Protein AF-A0A920ASR1-F1 (afdb_monomer)

Secondary structure (DSSP, 8-state):
-EEEEEEEEEE-SSTTPEEEEEEEEEETTEEEEEEEEESSHHHHHHHHHHHHHHHHHHHHHHHHHHHHHHHHHTTS--

Mean predicted aligned error: 7.95 Å

Sequence (78 aa):
MKLSLYQVHAVTEGTDAQATVSVKIEENDRTTVGQSADTDTLVASANAYLNALNKMLIKREKKSLYKNIEHQKIKGGV

Solvent-accessible surface area (backbone atoms only — not comparable to full-atom values): 4212 Å² total; per-residue (Å²): 119,44,84,75,44,80,47,78,43,76,53,68,87,63,99,79,27,32,23,36,20,40,23,30,38,36,43,96,99,37,76,28,72,8,60,28,70,25,67,49,55,66,61,8,42,53,47,3,46,51,44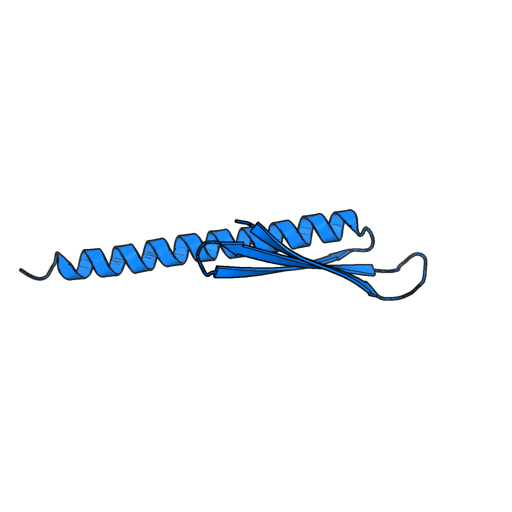,14,48,54,54,43,52,54,55,50,51,54,50,52,52,55,54,51,52,56,62,49,61,73,69,70,75,126

Structure (mmCIF, N/CA/C/O backbone):
data_AF-A0A920ASR1-F1
#
_entry.id   AF-A0A920ASR1-F1
#
loop_
_atom_site.group_PDB
_atom_site.id
_atom_site.type_symbol
_atom_site.label_atom_id
_atom_site.label_alt_id
_atom_site.label_comp_id
_atom_site.label_asym_id
_atom_site.label_entity_id
_atom_site.label_seq_id
_atom_site.pdbx_PDB_ins_code
_atom_site.Cartn_x
_atom_site.Cartn_y
_atom_site.Cartn_z
_atom_site.occupancy
_atom_site.B_iso_or_equiv
_atom_site.auth_seq_id
_atom_site.auth_comp_id
_atom_site.auth_asym_id
_atom_site.auth_atom_id
_atom_site.pdbx_PDB_model_num
ATOM 1 N N . MET A 1 1 ? 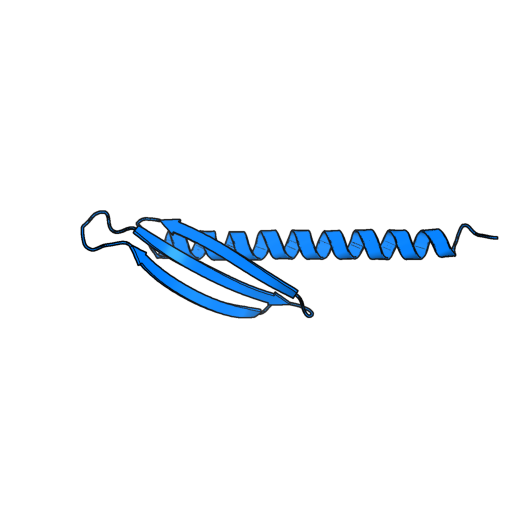-9.385 -7.402 11.275 1.00 85.19 1 MET A N 1
ATOM 2 C CA . MET A 1 1 ? -8.672 -6.775 10.139 1.00 85.19 1 MET A CA 1
ATOM 3 C C . MET A 1 1 ? -8.810 -7.625 8.886 1.00 85.19 1 MET A C 1
ATOM 5 O O . MET A 1 1 ? -8.616 -8.830 8.967 1.00 85.19 1 MET A O 1
ATOM 9 N N . LYS A 1 2 ? -9.138 -7.004 7.749 1.00 93.31 2 LYS A N 1
ATOM 10 C CA . LYS A 1 2 ? -9.232 -7.623 6.419 1.00 93.31 2 LYS A CA 1
ATOM 11 C C . LYS A 1 2 ? -8.527 -6.734 5.390 1.00 93.31 2 LYS A C 1
ATOM 13 O O . LYS A 1 2 ? -8.688 -5.518 5.433 1.00 93.31 2 LYS A O 1
ATOM 18 N N . LEU A 1 3 ? -7.778 -7.329 4.464 1.00 94.00 3 LEU A N 1
ATOM 19 C CA . LEU A 1 3 ? -7.260 -6.635 3.281 1.00 94.00 3 LEU A CA 1
ATOM 20 C C . LEU A 1 3 ? -8.422 -6.347 2.319 1.00 94.00 3 LEU A C 1
ATOM 22 O O . LEU A 1 3 ? -9.094 -7.282 1.882 1.00 94.00 3 LEU A O 1
ATOM 26 N N . SER A 1 4 ? -8.670 -5.076 2.004 1.00 93.19 4 SER A N 1
ATOM 27 C CA . SER A 1 4 ? -9.756 -4.674 1.100 1.00 93.19 4 SER A CA 1
ATOM 28 C C . SER A 1 4 ? -9.277 -4.141 -0.246 1.00 93.19 4 SER A C 1
ATOM 30 O O . SER A 1 4 ? -10.020 -4.208 -1.221 1.00 93.19 4 SER A O 1
ATOM 32 N N . LEU A 1 5 ? -8.035 -3.658 -0.331 1.00 95.12 5 LEU A N 1
ATOM 33 C CA . LEU A 1 5 ? -7.399 -3.296 -1.596 1.00 95.12 5 LEU A CA 1
ATOM 34 C C . LEU A 1 5 ? -5.903 -3.581 -1.531 1.00 95.12 5 LEU A C 1
ATOM 36 O O . LEU A 1 5 ? -5.238 -3.223 -0.558 1.00 95.12 5 LEU A O 1
ATOM 40 N N . TYR A 1 6 ? -5.388 -4.147 -2.611 1.00 95.81 6 TYR A N 1
ATOM 41 C CA . TYR A 1 6 ? -3.970 -4.209 -2.914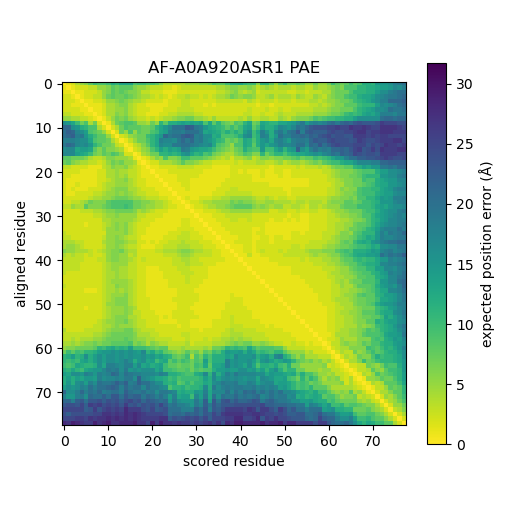 1.00 95.81 6 TYR A CA 1
ATOM 42 C C . TYR A 1 6 ? -3.787 -3.701 -4.339 1.00 95.81 6 TYR A C 1
ATOM 44 O O . TYR A 1 6 ? -4.436 -4.201 -5.257 1.00 95.81 6 TYR A O 1
ATOM 52 N N . GLN A 1 7 ? -2.959 -2.677 -4.513 1.00 95.44 7 GLN A N 1
ATOM 53 C CA . GLN A 1 7 ? -2.710 -2.078 -5.815 1.00 95.44 7 GLN A CA 1
ATOM 54 C C . GLN A 1 7 ? -1.221 -1.811 -5.985 1.00 95.44 7 GLN A C 1
ATOM 56 O O . GLN A 1 7 ? -0.608 -1.164 -5.137 1.00 95.44 7 GLN A O 1
ATOM 61 N N . VAL A 1 8 ? -0.670 -2.287 -7.097 1.00 92.19 8 VAL A N 1
ATOM 62 C CA . VAL A 1 8 ? 0.705 -2.014 -7.517 1.00 92.19 8 VAL A CA 1
ATOM 63 C C . VAL A 1 8 ? 0.653 -1.089 -8.721 1.00 92.19 8 VAL A C 1
ATOM 65 O O . VAL A 1 8 ? -0.065 -1.360 -9.681 1.00 92.19 8 VAL A O 1
ATOM 68 N N . HIS A 1 9 ? 1.409 -0.002 -8.654 1.00 88.94 9 HIS A N 1
ATOM 69 C CA . HIS A 1 9 ? 1.664 0.906 -9.764 1.00 88.94 9 HIS A CA 1
ATOM 70 C C . HIS A 1 9 ? 3.154 0.865 -10.079 1.00 88.94 9 HIS A C 1
ATOM 72 O O . HIS A 1 9 ? 3.970 1.203 -9.224 1.00 88.94 9 HIS A O 1
ATOM 78 N N . ALA A 1 10 ? 3.508 0.447 -11.292 1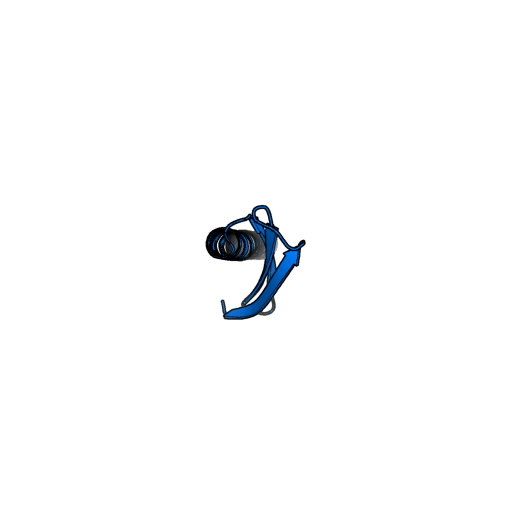.00 75.88 10 ALA A N 1
ATOM 79 C CA . ALA A 1 10 ? 4.876 0.552 -11.781 1.00 75.88 10 ALA A CA 1
ATOM 80 C C . ALA A 1 10 ? 5.114 1.985 -12.269 1.00 75.88 10 ALA A C 1
ATOM 82 O O . ALA A 1 10 ? 4.387 2.486 -13.128 1.00 75.88 10 ALA A O 1
ATOM 83 N N . VAL A 1 11 ? 6.111 2.652 -11.697 1.00 65.62 11 VAL A N 1
ATOM 84 C CA . VAL A 1 11 ? 6.543 3.978 -12.122 1.00 65.62 11 VAL A CA 1
ATOM 85 C C . VAL A 1 11 ? 7.757 3.755 -13.023 1.00 65.62 11 VAL A C 1
ATOM 87 O O . VAL A 1 11 ? 8.874 3.593 -12.542 1.00 65.62 11 VAL A O 1
ATOM 90 N N . THR A 1 12 ? 7.507 3.734 -14.336 1.00 67.94 12 THR A N 1
ATOM 91 C CA . THR A 1 12 ? 8.475 3.640 -15.454 1.00 67.94 12 THR A CA 1
ATOM 92 C C . THR A 1 12 ? 9.083 2.267 -15.772 1.00 67.94 12 THR A C 1
ATOM 94 O O . THR A 1 12 ? 8.983 1.313 -15.006 1.00 67.94 12 THR A O 1
ATOM 97 N N . GLU A 1 13 ? 9.650 2.178 -16.977 1.00 65.12 13 GLU A N 1
ATOM 98 C CA . GLU A 1 13 ? 10.285 1.008 -17.584 1.00 65.12 13 GLU A CA 1
ATOM 99 C C . GLU A 1 13 ? 11.812 1.139 -17.444 1.00 65.12 13 GLU A C 1
ATOM 101 O O . GLU A 1 13 ? 12.358 2.206 -17.722 1.00 65.12 13 GLU A O 1
ATOM 106 N N . GLY A 1 14 ? 12.513 0.075 -17.041 1.00 67.12 14 GLY A N 1
ATOM 107 C CA . GLY A 1 14 ? 13.978 0.063 -16.926 1.00 67.12 14 GLY A CA 1
ATOM 108 C C . GLY A 1 14 ? 14.483 -0.653 -15.673 1.00 67.12 14 GLY A C 1
ATOM 109 O O . GLY A 1 14 ? 13.701 -1.060 -14.818 1.00 67.12 14 GLY A O 1
ATOM 110 N N . THR A 1 15 ? 15.803 -0.811 -15.557 1.00 65.00 15 THR A N 1
ATOM 111 C CA . THR A 1 15 ? 16.461 -1.488 -14.420 1.00 65.00 15 THR A CA 1
ATOM 112 C C . THR A 1 15 ? 16.245 -0.762 -13.081 1.00 65.00 15 THR A C 1
ATOM 114 O O . THR A 1 15 ? 16.339 -1.390 -12.032 1.00 65.00 15 THR A O 1
ATOM 117 N N . ASP A 1 16 ? 15.885 0.526 -13.127 1.00 67.25 16 ASP A N 1
ATOM 118 C CA . ASP A 1 16 ? 15.599 1.385 -11.967 1.00 67.25 16 ASP A CA 1
ATOM 119 C C . ASP A 1 16 ? 14.090 1.633 -11.761 1.00 67.25 16 ASP A C 1
ATOM 121 O O . ASP A 1 16 ? 13.695 2.576 -11.071 1.00 67.25 16 ASP A O 1
ATOM 125 N N . ALA A 1 17 ? 13.227 0.824 -12.386 1.00 73.81 17 ALA A N 1
ATOM 126 C CA . ALA A 1 17 ? 11.781 0.958 -12.245 1.00 73.81 17 ALA A CA 1
ATOM 127 C C . ALA A 1 17 ? 11.369 0.849 -10.768 1.00 73.81 17 ALA A C 1
ATOM 129 O O . ALA A 1 17 ? 11.686 -0.125 -10.083 1.00 73.81 17 ALA A O 1
ATOM 130 N N . GLN A 1 18 ? 10.634 1.847 -10.275 1.00 83.19 18 GLN A N 1
ATOM 131 C CA . GLN A 1 18 ? 10.146 1.866 -8.900 1.00 83.19 18 GLN A CA 1
ATOM 132 C C . GLN A 1 18 ? 8.702 1.363 -8.856 1.00 83.19 18 GLN A C 1
ATOM 134 O O . GLN A 1 18 ? 7.821 1.870 -9.553 1.00 83.19 18 GLN A O 1
ATOM 139 N N . ALA A 1 19 ? 8.425 0.391 -7.995 1.00 86.38 19 ALA A N 1
ATOM 140 C CA . ALA A 1 19 ? 7.078 -0.074 -7.720 1.00 86.38 19 ALA A CA 1
ATOM 141 C C . ALA A 1 19 ? 6.484 0.722 -6.559 1.00 86.38 19 ALA A C 1
ATOM 143 O O . ALA A 1 19 ? 7.001 0.702 -5.446 1.00 86.38 19 ALA A O 1
ATOM 144 N N . THR A 1 20 ? 5.361 1.392 -6.797 1.00 93.50 20 THR A N 1
ATOM 145 C CA . THR A 1 20 ? 4.545 1.997 -5.742 1.00 93.50 20 THR A CA 1
ATOM 146 C C . THR A 1 20 ? 3.405 1.058 -5.382 1.00 93.50 20 THR A C 1
ATOM 148 O O . THR A 1 20 ? 2.533 0.775 -6.202 1.00 93.50 20 THR A O 1
ATOM 151 N N . VAL A 1 21 ? 3.371 0.596 -4.137 1.00 95.56 21 VAL A N 1
ATOM 152 C CA . VAL A 1 21 ? 2.325 -0.290 -3.623 1.00 95.56 21 VAL A CA 1
ATOM 153 C C . VAL A 1 21 ? 1.418 0.467 -2.664 1.00 95.56 21 VAL A C 1
ATOM 155 O O . VAL A 1 21 ? 1.877 1.173 -1.768 1.00 95.56 21 VAL A O 1
ATOM 158 N N . SER A 1 22 ? 0.108 0.296 -2.839 1.00 97.25 22 SER A N 1
ATOM 159 C CA . SER A 1 22 ? -0.941 0.794 -1.950 1.00 97.25 22 SER A CA 1
ATOM 160 C C . SER A 1 22 ? -1.738 -0.367 -1.361 1.00 97.25 22 SER A C 1
ATOM 162 O O . SER A 1 22 ? -2.286 -1.196 -2.086 1.00 97.25 22 SER A O 1
ATOM 164 N N . VAL A 1 23 ? -1.847 -0.395 -0.036 1.00 97.50 23 VAL A N 1
ATOM 165 C CA . VAL A 1 23 ? -2.590 -1.397 0.733 1.00 97.50 23 VAL A CA 1
ATOM 166 C C . VAL A 1 23 ? -3.695 -0.711 1.520 1.00 97.50 23 VAL A C 1
ATOM 168 O O . VAL A 1 23 ? -3.433 0.229 2.270 1.00 97.50 23 VAL A O 1
ATOM 171 N N . LYS A 1 24 ? -4.924 -1.216 1.415 1.00 97.81 24 LYS A N 1
ATOM 172 C CA . LYS A 1 24 ? -6.065 -0.793 2.233 1.00 97.81 24 LYS A CA 1
ATOM 173 C C . LYS A 1 24 ? -6.493 -1.923 3.160 1.00 97.81 24 LYS A C 1
ATOM 175 O O . LYS A 1 24 ? -6.747 -3.038 2.706 1.00 97.81 24 LYS A O 1
ATOM 180 N N . ILE A 1 25 ? -6.594 -1.620 4.450 1.00 97.25 25 ILE A N 1
ATOM 181 C CA . ILE A 1 25 ? -7.053 -2.553 5.482 1.00 97.25 25 ILE A CA 1
ATOM 182 C C . ILE A 1 25 ? -8.323 -2.005 6.120 1.00 97.25 25 ILE A C 1
ATOM 184 O O . ILE A 1 25 ? -8.420 -0.814 6.427 1.00 97.25 25 ILE A O 1
ATOM 188 N N . GLU A 1 26 ? -9.276 -2.900 6.350 1.00 96.19 26 GLU A N 1
ATOM 189 C CA . GLU A 1 26 ? -10.557 -2.622 6.985 1.00 96.19 26 GLU A CA 1
ATOM 190 C C . GLU A 1 26 ? -10.729 -3.408 8.290 1.00 96.19 26 GLU A C 1
ATOM 192 O O . GLU A 1 26 ? -10.395 -4.592 8.393 1.00 96.19 26 GLU A O 1
ATOM 197 N N . GLU A 1 27 ? -11.235 -2.743 9.325 1.00 93.44 27 GLU A N 1
ATOM 198 C CA . GLU A 1 27 ? -11.576 -3.348 10.613 1.00 93.44 27 GLU A CA 1
ATOM 199 C C . GLU A 1 27 ? -12.598 -2.496 11.369 1.00 93.44 27 GLU A C 1
ATOM 201 O O . GLU A 1 27 ? -12.328 -1.329 11.630 1.00 93.44 27 GLU A O 1
ATOM 206 N N . ASN A 1 28 ? -13.714 -3.088 11.812 1.00 88.44 28 ASN A N 1
ATOM 207 C CA . ASN A 1 28 ? -14.689 -2.444 12.708 1.00 88.44 28 ASN A CA 1
ATOM 208 C C . ASN A 1 28 ? -15.066 -1.017 12.251 1.00 88.44 28 ASN A C 1
ATOM 210 O O . ASN A 1 28 ? -14.793 -0.040 12.960 1.00 88.44 28 ASN A O 1
ATOM 214 N N . ASP A 1 29 ? -15.598 -0.924 11.026 1.00 88.50 29 ASP A N 1
ATOM 215 C CA . ASP A 1 29 ? -15.987 0.310 10.318 1.00 88.50 29 ASP A CA 1
ATOM 216 C C . ASP A 1 29 ? -14.850 1.314 10.086 1.00 88.50 29 ASP A C 1
ATOM 218 O O . ASP A 1 29 ? -15.069 2.493 9.806 1.00 88.50 29 ASP A O 1
ATOM 222 N N . ARG A 1 30 ? -13.598 0.869 10.217 1.00 90.38 30 ARG A N 1
ATOM 223 C CA . ARG A 1 30 ? -12.419 1.701 9.978 1.00 90.38 30 ARG A CA 1
ATOM 224 C C . ARG A 1 30 ? -11.683 1.212 8.768 1.00 90.38 30 ARG A C 1
ATOM 226 O O . ARG A 1 30 ? -11.451 0.021 8.609 1.00 90.38 30 ARG A O 1
ATOM 233 N N . THR A 1 31 ? -11.180 2.180 8.025 1.00 95.38 31 THR A N 1
ATOM 234 C CA . THR A 1 31 ? -10.282 1.948 6.908 1.00 95.38 31 THR A CA 1
ATOM 235 C C . THR A 1 31 ? -8.965 2.673 7.160 1.00 95.38 31 THR A C 1
ATOM 237 O O . THR A 1 31 ? -8.937 3.825 7.626 1.00 95.38 31 THR A O 1
ATOM 240 N N . THR A 1 32 ? -7.857 2.002 6.866 1.00 97.19 32 THR A N 1
ATOM 241 C CA . THR A 1 32 ? -6.524 2.604 6.790 1.00 97.19 32 THR A CA 1
ATOM 242 C C . THR A 1 32 ? -5.873 2.257 5.467 1.00 97.19 32 THR A C 1
ATOM 244 O O . THR A 1 32 ? -6.108 1.192 4.905 1.00 97.19 32 THR A O 1
ATOM 247 N N . VAL A 1 33 ? -5.065 3.188 4.964 1.00 97.50 33 VAL A N 1
ATOM 248 C CA . VAL A 1 33 ? -4.286 3.004 3.740 1.00 97.50 33 VAL A CA 1
ATOM 249 C C . VAL A 1 33 ? -2.811 3.191 4.068 1.00 97.50 33 VAL A C 1
ATOM 251 O O . VAL A 1 33 ? -2.418 4.206 4.657 1.00 97.50 33 VAL A O 1
ATOM 254 N N . GLY A 1 34 ? -2.005 2.202 3.710 1.00 97.19 34 GLY A N 1
ATOM 255 C CA . GLY A 1 34 ? -0.551 2.250 3.720 1.00 97.19 34 GLY A CA 1
ATOM 256 C C . GLY A 1 34 ? -0.022 2.287 2.293 1.00 97.19 34 GLY A C 1
ATOM 257 O O . GLY A 1 34 ? -0.618 1.700 1.394 1.00 97.19 34 GLY A O 1
ATOM 258 N N . GLN A 1 35 ? 1.066 3.019 2.088 1.00 97.00 35 GLN A N 1
ATOM 259 C CA . GLN A 1 35 ? 1.742 3.131 0.800 1.00 97.00 35 GLN A CA 1
ATOM 260 C C . GLN A 1 35 ? 3.245 2.995 1.011 1.00 97.00 35 GLN A C 1
ATOM 262 O O . GLN A 1 35 ? 3.745 3.326 2.092 1.00 97.00 35 GLN A O 1
ATOM 267 N N . SER A 1 36 ? 3.9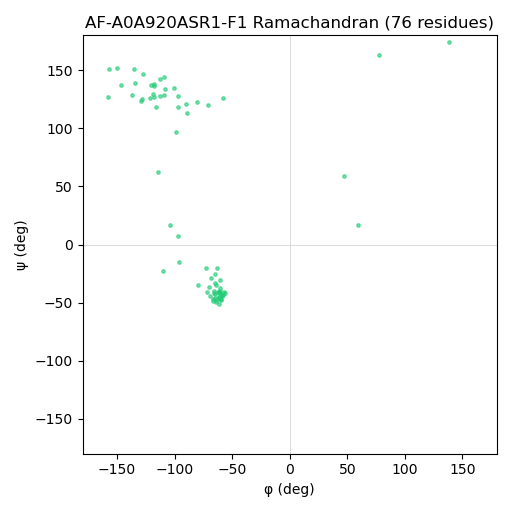43 2.491 0.003 1.00 96.19 36 SER A N 1
ATOM 268 C CA . SER A 1 36 ? 5.402 2.444 -0.051 1.00 96.19 36 SER A CA 1
ATOM 269 C C . SER A 1 36 ? 5.847 2.360 -1.506 1.00 96.19 36 SER A C 1
ATOM 271 O O . SER A 1 36 ? 5.104 1.844 -2.340 1.00 96.19 36 SER A O 1
ATOM 273 N N . ALA A 1 37 ? 7.029 2.891 -1.798 1.00 93.25 37 ALA A N 1
ATOM 274 C CA . ALA A 1 37 ? 7.634 2.831 -3.113 1.00 93.25 37 ALA A CA 1
ATOM 275 C C . ALA A 1 37 ? 9.059 2.286 -2.985 1.00 93.25 37 ALA A C 1
ATOM 277 O O . ALA A 1 37 ? 9.846 2.823 -2.209 1.00 93.25 37 ALA A O 1
ATOM 278 N N . ASP A 1 38 ? 9.372 1.232 -3.727 1.00 91.75 38 ASP A N 1
ATOM 279 C CA . ASP A 1 38 ? 10.659 0.530 -3.687 1.00 91.75 38 ASP A CA 1
ATOM 280 C C . ASP A 1 38 ? 10.943 -0.074 -5.070 1.00 91.75 38 ASP A C 1
ATOM 282 O O . ASP A 1 38 ? 10.006 -0.342 -5.824 1.00 91.75 38 ASP A O 1
ATOM 286 N N . THR A 1 39 ? 12.211 -0.248 -5.437 1.00 89.06 39 THR A N 1
ATOM 287 C CA . THR A 1 39 ? 12.574 -0.934 -6.689 1.00 89.06 39 THR A CA 1
ATOM 288 C C . THR A 1 39 ? 12.236 -2.423 -6.613 1.00 89.06 39 THR A C 1
ATOM 290 O O . THR A 1 39 ? 11.855 -3.027 -7.615 1.00 89.06 39 THR A O 1
ATOM 293 N N . ASP A 1 40 ? 12.265 -3.007 -5.412 1.00 89.88 40 ASP A N 1
ATOM 294 C CA . ASP A 1 40 ? 11.735 -4.337 -5.147 1.00 89.88 40 ASP A CA 1
ATOM 295 C C . ASP A 1 40 ? 10.248 -4.255 -4.757 1.00 89.88 40 ASP A C 1
ATOM 297 O O . ASP A 1 40 ? 9.851 -3.774 -3.691 1.00 89.88 40 ASP A O 1
ATOM 301 N N . THR A 1 41 ? 9.388 -4.796 -5.623 1.00 90.38 41 THR A N 1
ATOM 302 C CA . THR A 1 41 ? 7.932 -4.804 -5.409 1.00 90.38 41 THR A CA 1
ATOM 303 C C . THR A 1 41 ? 7.523 -5.556 -4.138 1.00 90.38 41 THR A C 1
ATOM 305 O O . THR A 1 41 ? 6.516 -5.204 -3.510 1.00 90.38 41 THR A O 1
ATOM 308 N N . LEU A 1 42 ? 8.270 -6.582 -3.723 1.00 92.69 42 LEU A N 1
ATOM 309 C CA . LEU A 1 42 ? 7.983 -7.338 -2.508 1.00 92.69 42 LEU A CA 1
ATOM 310 C C . LEU A 1 42 ? 8.300 -6.502 -1.264 1.00 92.69 42 LEU A C 1
ATOM 312 O O . LEU A 1 42 ? 7.492 -6.466 -0.331 1.00 92.69 42 LEU A O 1
ATOM 316 N N . VAL A 1 43 ? 9.415 -5.768 -1.288 1.00 94.75 43 VAL A N 1
ATOM 317 C CA . VAL A 1 43 ? 9.791 -4.829 -0.221 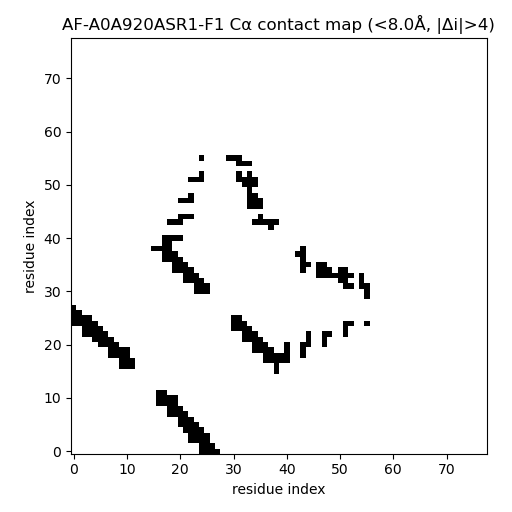1.00 94.75 43 VAL A CA 1
ATOM 318 C C . VAL A 1 43 ? 8.767 -3.695 -0.123 1.00 94.75 43 VAL A C 1
ATOM 320 O O . VAL A 1 43 ? 8.234 -3.446 0.965 1.00 94.75 43 VAL A O 1
ATOM 323 N N . ALA A 1 44 ? 8.385 -3.082 -1.250 1.00 94.44 44 ALA A N 1
ATOM 324 C CA . ALA A 1 44 ? 7.309 -2.086 -1.291 1.00 94.44 44 ALA A CA 1
ATOM 325 C C . ALA A 1 44 ? 5.993 -2.646 -0.724 1.00 94.44 44 ALA A C 1
ATOM 327 O O . ALA A 1 44 ? 5.299 -1.984 0.050 1.00 94.44 44 ALA A O 1
ATOM 328 N N . SER A 1 45 ? 5.652 -3.891 -1.061 1.00 95.19 45 SER A N 1
ATOM 329 C CA . SER A 1 45 ? 4.423 -4.533 -0.586 1.00 95.19 45 SER A CA 1
ATOM 330 C C . SER A 1 45 ? 4.422 -4.745 0.924 1.00 95.19 45 SER A C 1
ATOM 332 O O . SER A 1 45 ? 3.441 -4.404 1.593 1.00 95.19 45 SER A O 1
ATOM 334 N N . ALA A 1 46 ? 5.524 -5.258 1.474 1.00 96.94 46 ALA A N 1
ATOM 335 C CA . ALA A 1 46 ? 5.676 -5.469 2.909 1.00 96.94 46 ALA A CA 1
ATOM 336 C C . ALA A 1 46 ? 5.584 -4.142 3.677 1.00 96.94 46 ALA A C 1
ATOM 338 O O . ALA A 1 46 ? 4.817 -4.024 4.638 1.0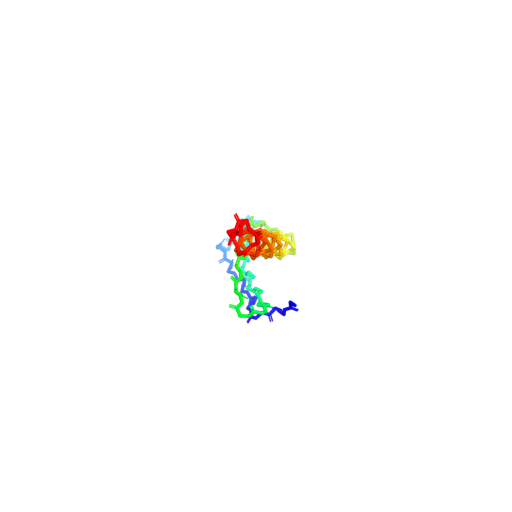0 96.94 46 ALA A O 1
ATOM 339 N N . ASN A 1 47 ? 6.289 -3.115 3.202 1.00 97.38 47 ASN A N 1
ATOM 340 C CA . ASN A 1 47 ? 6.287 -1.788 3.809 1.00 97.38 47 ASN A CA 1
ATOM 341 C C . ASN A 1 47 ? 4.907 -1.118 3.734 1.00 97.38 47 ASN A C 1
ATOM 343 O O . ASN A 1 47 ? 4.435 -0.555 4.725 1.00 97.38 47 ASN A O 1
ATOM 347 N N . ALA A 1 48 ? 4.211 -1.211 2.597 1.00 97.69 48 ALA A N 1
ATOM 348 C CA . ALA A 1 48 ? 2.855 -0.683 2.455 1.00 97.69 48 ALA A CA 1
ATOM 349 C C . ALA A 1 48 ? 1.876 -1.366 3.426 1.00 97.69 48 ALA A C 1
ATOM 351 O O . ALA A 1 48 ? 1.056 -0.690 4.056 1.00 97.69 48 ALA A O 1
ATOM 352 N N . TYR A 1 49 ? 1.988 -2.686 3.600 1.00 96.69 49 TYR A N 1
ATOM 353 C CA . TYR A 1 49 ? 1.158 -3.442 4.537 1.00 96.69 49 TYR A CA 1
ATOM 354 C C . TYR A 1 49 ? 1.444 -3.068 5.996 1.00 96.69 49 TYR A C 1
ATOM 356 O O . TYR A 1 49 ? 0.514 -2.758 6.748 1.00 96.69 49 TYR A O 1
ATOM 364 N N . LEU A 1 50 ? 2.721 -2.997 6.383 1.00 97.50 50 LEU A N 1
ATOM 365 C CA . LEU A 1 50 ? 3.141 -2.568 7.718 1.00 97.50 50 LEU A CA 1
ATOM 366 C C . LEU A 1 50 ? 2.642 -1.150 8.032 1.00 97.50 50 LEU A C 1
ATOM 368 O O . LEU A 1 50 ? 2.082 -0.900 9.100 1.00 97.50 50 LEU A O 1
ATOM 372 N N . ASN A 1 51 ? 2.750 -0.235 7.068 1.00 97.75 51 ASN A N 1
ATOM 373 C CA . ASN A 1 51 ? 2.240 1.129 7.191 1.00 97.75 51 ASN A CA 1
ATOM 374 C C . ASN A 1 51 ? 0.717 1.163 7.403 1.00 97.75 51 ASN A C 1
ATOM 376 O O . ASN A 1 51 ? 0.221 1.946 8.221 1.00 97.75 51 ASN A O 1
ATOM 380 N N . ALA A 1 52 ? -0.043 0.324 6.693 1.00 97.44 52 ALA A N 1
ATOM 381 C CA . ALA A 1 52 ? -1.493 0.232 6.863 1.00 97.44 52 ALA A CA 1
ATOM 382 C C . ALA A 1 52 ? -1.874 -0.313 8.252 1.00 97.44 52 ALA A C 1
ATOM 384 O O . ALA A 1 52 ? -2.803 0.214 8.881 1.00 97.44 52 ALA A O 1
ATOM 385 N N . LEU A 1 53 ? -1.136 -1.315 8.744 1.00 96.38 53 LEU A N 1
ATOM 386 C CA . LEU A 1 53 ? -1.322 -1.912 10.068 1.00 96.38 53 LEU A CA 1
ATOM 387 C C . LEU A 1 53 ? -0.996 -0.934 11.198 1.00 96.38 53 LEU A C 1
ATOM 389 O O . LEU A 1 53 ? -1.827 -0.739 12.084 1.00 96.38 53 LEU A O 1
ATOM 393 N N . ASN A 1 54 ? 0.153 -0.258 11.142 1.00 96.50 54 ASN A N 1
ATOM 394 C CA . ASN A 1 54 ? 0.559 0.717 12.161 1.00 96.50 54 ASN A CA 1
ATOM 395 C C . ASN A 1 54 ? -0.482 1.834 12.303 1.00 96.50 54 ASN A C 1
ATOM 397 O O . ASN A 1 54 ? -0.911 2.170 13.409 1.00 96.50 54 ASN A O 1
ATOM 401 N N . LYS A 1 55 ? -0.990 2.348 11.175 1.00 95.56 55 LYS A N 1
ATOM 402 C CA . LYS A 1 55 ? -2.095 3.319 1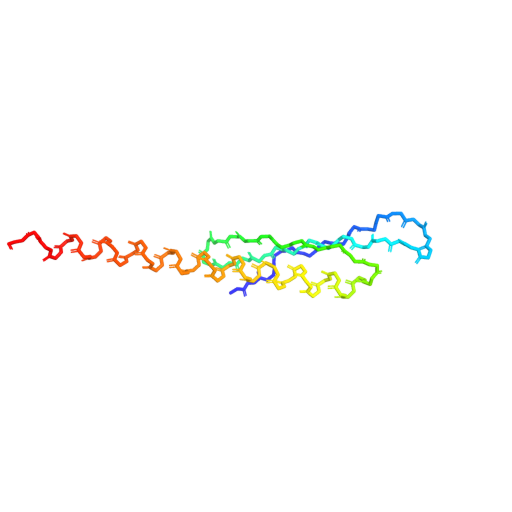1.178 1.00 95.56 55 LYS A CA 1
ATOM 403 C C . LYS A 1 55 ? -3.364 2.755 11.828 1.00 95.56 55 LYS A C 1
ATOM 405 O O . LYS A 1 55 ? -4.078 3.502 12.500 1.00 95.56 55 LYS A O 1
ATOM 410 N N . MET A 1 56 ? -3.671 1.469 11.634 1.00 95.19 56 MET A N 1
ATOM 411 C CA . MET A 1 56 ? -4.853 0.836 12.233 1.00 95.19 56 MET A CA 1
ATOM 412 C C . MET A 1 56 ? -4.706 0.698 13.749 1.00 95.19 56 MET A C 1
ATOM 414 O O . MET A 1 56 ? -5.634 1.040 14.482 1.00 95.19 56 MET A O 1
ATOM 418 N N . LEU A 1 57 ? -3.536 0.268 14.225 1.00 93.19 57 LEU A N 1
ATOM 419 C CA . LEU A 1 57 ? -3.239 0.143 15.654 1.00 93.19 57 LEU A CA 1
ATOM 420 C C . LEU A 1 57 ? -3.371 1.493 16.372 1.00 93.19 57 LEU A C 1
ATOM 422 O O . LEU A 1 57 ? -4.122 1.596 17.341 1.00 93.19 57 LEU A O 1
ATOM 426 N N . ILE A 1 58 ? -2.798 2.563 15.814 1.00 92.44 58 ILE A N 1
ATOM 427 C CA . ILE A 1 58 ? -2.942 3.920 16.368 1.00 92.44 58 ILE A CA 1
ATOM 428 C C . ILE A 1 58 ? -4.419 4.354 16.402 1.00 92.44 58 ILE A C 1
ATOM 430 O O . ILE A 1 58 ? -4.892 4.933 17.384 1.00 92.44 58 ILE A O 1
ATOM 434 N N . LYS A 1 59 ? -5.205 4.059 15.352 1.00 88.12 59 LYS A N 1
ATOM 435 C CA . LYS A 1 59 ? -6.654 4.342 15.353 1.00 88.12 59 LYS A CA 1
ATOM 436 C C . LYS A 1 59 ? -7.400 3.538 16.426 1.00 88.12 59 LYS A C 1
ATOM 438 O O . LYS A 1 59 ? -8.391 4.038 16.974 1.00 88.12 59 LYS A O 1
ATOM 443 N N . ARG A 1 60 ? -6.994 2.296 16.717 1.00 88.25 60 ARG A N 1
ATOM 444 C CA . ARG A 1 60 ? -7.564 1.471 17.803 1.00 88.25 60 ARG A CA 1
ATOM 445 C C . ARG A 1 60 ? -7.297 2.101 19.163 1.00 88.25 60 ARG A C 1
ATOM 447 O O . ARG A 1 60 ? -8.250 2.300 19.914 1.00 88.25 60 ARG A O 1
ATOM 454 N N . GLU A 1 61 ? -6.054 2.483 19.431 1.00 85.06 61 GLU A N 1
ATOM 455 C CA . GLU A 1 61 ? -5.654 3.110 20.694 1.00 85.06 61 GLU A CA 1
ATOM 456 C C . GLU A 1 61 ? -6.376 4.436 20.934 1.00 85.06 61 GLU A C 1
ATOM 458 O O . GLU A 1 61 ? -6.965 4.627 21.997 1.00 85.06 61 GLU A O 1
ATOM 463 N N . LYS A 1 62 ? -6.462 5.307 19.917 1.00 78.38 62 LYS A N 1
ATOM 464 C CA . LYS A 1 62 ? -7.225 6.561 20.029 1.00 78.38 62 LYS A CA 1
ATOM 465 C C . LYS A 1 62 ? -8.693 6.318 20.408 1.00 78.38 62 LYS A C 1
ATOM 467 O O . LYS A 1 62 ? -9.218 7.029 21.257 1.00 78.38 62 LYS A O 1
ATOM 472 N N . LYS A 1 63 ? -9.356 5.291 19.851 1.00 74.69 63 LYS A N 1
ATOM 473 C CA . LYS A 1 63 ? -10.747 4.934 20.232 1.00 74.69 63 LYS A CA 1
ATOM 474 C C . LYS A 1 63 ? -10.851 4.551 21.702 1.00 74.69 63 LYS A C 1
ATOM 476 O O . LYS A 1 63 ? -11.796 4.957 22.370 1.00 74.69 63 LYS A O 1
ATOM 481 N N . SER A 1 64 ? -9.905 3.731 22.160 1.00 75.00 64 SER A N 1
ATOM 482 C CA . SER A 1 64 ? -9.841 3.274 23.546 1.00 75.00 64 SER A CA 1
ATOM 483 C C . SER A 1 64 ? -9.721 4.469 24.491 1.00 75.00 64 SER A C 1
ATOM 485 O O . SER A 1 64 ? -10.487 4.580 25.445 1.00 75.00 64 SER A O 1
ATOM 487 N N . LEU A 1 65 ? -8.854 5.428 24.152 1.00 74.00 65 LEU A N 1
ATOM 488 C CA . LEU A 1 65 ? -8.648 6.634 24.946 1.00 74.00 65 LEU A CA 1
ATOM 489 C C . LEU A 1 65 ? -9.919 7.493 25.066 1.00 74.00 65 LEU A C 1
ATOM 491 O O . LEU A 1 65 ? -10.322 7.814 26.182 1.00 74.00 65 LEU A O 1
ATOM 495 N N . TYR A 1 66 ? -10.590 7.820 23.953 1.00 69.69 66 TYR A N 1
ATOM 496 C CA . TYR A 1 66 ? -11.828 8.616 23.997 1.00 69.69 66 TYR A CA 1
ATOM 497 C C . TYR A 1 66 ? -12.953 7.908 24.758 1.00 69.69 66 TYR A C 1
ATOM 499 O O . TYR A 1 66 ? -13.626 8.534 25.576 1.00 69.69 66 TYR A O 1
ATOM 507 N N . LYS A 1 67 ? -13.109 6.590 24.564 1.00 72.69 67 LYS A N 1
ATOM 508 C CA . LYS A 1 67 ? -14.114 5.802 25.287 1.00 72.69 67 LYS A CA 1
ATOM 509 C C . LYS A 1 67 ? -13.871 5.853 26.798 1.00 72.69 67 LYS A C 1
ATOM 511 O O . LYS A 1 67 ? -14.823 5.991 27.558 1.00 72.69 67 LYS A O 1
ATOM 516 N N . ASN A 1 68 ? -12.618 5.797 27.242 1.00 73.06 68 ASN A N 1
ATOM 517 C CA . ASN A 1 68 ? -12.287 5.848 28.667 1.00 73.06 68 ASN A CA 1
ATOM 518 C C . ASN A 1 68 ? -12.544 7.233 29.286 1.00 73.06 68 ASN A C 1
ATOM 520 O O . ASN A 1 68 ? -13.030 7.304 30.413 1.00 73.06 68 ASN A O 1
ATOM 524 N N . ILE A 1 69 ? -12.287 8.324 28.552 1.00 74.19 69 ILE A N 1
ATOM 525 C CA . ILE A 1 69 ? -12.546 9.698 29.022 1.00 74.19 69 ILE A CA 1
ATOM 526 C C . ILE A 1 69 ? -14.050 9.951 29.204 1.00 74.19 69 ILE A C 1
ATOM 528 O O . ILE A 1 69 ? -14.455 10.539 30.208 1.00 74.19 69 ILE A O 1
ATOM 532 N N . GLU A 1 70 ? -14.891 9.482 28.276 1.00 71.50 70 GLU A N 1
ATOM 533 C CA . GLU A 1 70 ? -16.351 9.582 28.412 1.00 71.50 70 GLU A CA 1
ATOM 534 C C . GLU A 1 70 ? -16.841 8.855 29.666 1.00 71.50 70 GLU A C 1
ATOM 536 O O . GLU A 1 70 ? -17.550 9.454 30.468 1.00 71.50 70 GLU A O 1
ATOM 541 N N . HIS A 1 71 ? -16.390 7.616 29.899 1.00 60.81 71 HIS A N 1
ATOM 542 C CA . HIS A 1 71 ? -16.786 6.823 31.071 1.00 60.81 71 HIS A CA 1
ATOM 543 C C . HIS A 1 71 ? -16.309 7.417 32.409 1.00 60.81 71 HIS A C 1
ATOM 545 O O . HIS A 1 71 ? -16.936 7.163 33.438 1.00 60.81 71 HIS A O 1
ATOM 551 N N . GLN A 1 72 ? -15.228 8.203 32.423 1.00 61.34 72 GLN A N 1
ATOM 552 C CA . GLN A 1 72 ? -14.739 8.874 33.634 1.00 61.34 72 GLN A CA 1
ATOM 553 C C . GLN A 1 72 ? -15.533 10.143 33.972 1.00 61.34 72 GLN A C 1
ATOM 555 O O . GLN A 1 72 ? -15.792 10.389 35.149 1.00 61.34 72 GLN A O 1
ATOM 560 N N . LYS A 1 73 ? -15.999 10.909 32.975 1.00 61.47 73 LYS A N 1
ATOM 561 C CA . LYS A 1 73 ? -16.837 12.100 33.218 1.00 61.47 73 LYS A CA 1
ATOM 562 C C . LYS A 1 73 ? -18.195 11.765 33.844 1.00 61.47 73 LYS A C 1
ATOM 564 O O . LYS A 1 73 ? -18.682 12.538 34.659 1.00 61.47 73 LYS A O 1
ATOM 569 N N . ILE A 1 74 ? -18.775 10.607 33.521 1.00 60.47 74 ILE A N 1
ATOM 570 C CA . ILE A 1 74 ? -20.072 10.157 34.075 1.00 60.47 74 ILE A CA 1
ATOM 571 C C . ILE A 1 74 ? -19.972 9.714 35.543 1.00 60.47 74 ILE A C 1
ATOM 573 O O . ILE A 1 74 ? -20.985 9.659 36.229 1.00 60.47 74 ILE A O 1
ATOM 577 N N . LYS A 1 75 ? -18.769 9.380 36.031 1.00 61.38 75 LYS A N 1
ATOM 578 C CA . LYS A 1 75 ? -18.549 8.892 37.405 1.00 61.38 75 LYS A CA 1
ATOM 579 C C . LYS A 1 75 ? -18.126 9.977 38.399 1.00 61.38 75 LYS A C 1
ATOM 581 O O . LYS A 1 75 ? -18.173 9.722 39.593 1.00 61.38 75 LYS A O 1
ATOM 586 N N . GLY A 1 76 ? -17.705 11.152 37.926 1.00 57.88 76 GLY A N 1
ATOM 587 C CA . GLY A 1 76 ? -17.218 12.252 38.773 1.00 57.88 76 GLY A CA 1
ATOM 588 C C . GLY A 1 76 ? -18.257 13.325 39.110 1.00 57.88 76 GLY A C 1
ATOM 589 O O . GLY A 1 76 ? -17.883 14.363 39.643 1.00 57.88 76 GLY A O 1
ATOM 590 N N . GLY A 1 77 ? -19.525 13.116 38.749 1.00 54.84 77 GLY A N 1
ATOM 591 C CA . GLY A 1 77 ? -20.623 14.051 38.996 1.00 54.84 77 GLY A CA 1
ATOM 592 C C . GLY A 1 77 ? -21.654 13.486 39.967 1.00 54.84 77 GLY A C 1
ATOM 593 O O . GLY A 1 77 ? -22.790 13.273 39.557 1.00 54.84 77 GLY A O 1
ATOM 594 N N . VAL A 1 78 ? -21.247 13.212 41.209 1.00 50.12 78 VAL A N 1
ATOM 595 C CA . VAL A 1 78 ? -22.126 13.110 42.389 1.00 50.12 78 VAL A CA 1
ATOM 596 C C . VAL A 1 78 ? -21.357 13.637 43.591 1.00 50.12 78 VAL A C 1
ATOM 598 O O . VAL A 1 78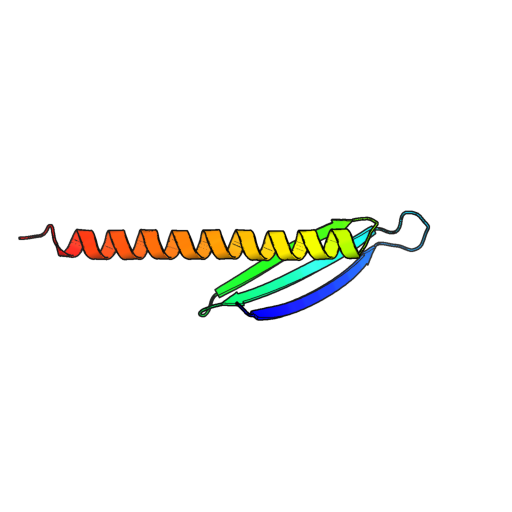 ? -20.196 13.198 43.755 1.00 50.12 78 VAL A O 1
#

Nearest PDB structures (foldseek):
  5npg-assembly1_A  TM=7.785E-01  e=1.025E-01  Drosophila melanogaster
  8dfv-assembly1_K  TM=6.603E-01  e=1.619E-01  Drosophila melanogaster
  4wsp-assembly1_A  TM=3.975E-01  e=3.091E-02  Mycobacterium tuberculosis H37Rv
  4wpy-assembly1_A-2  TM=4.017E-01  e=6.874E-02  Mycobacterium tuberculosis H37Rv
  6ci7-assembly4_D  TM=7.565E-01  e=1.500E+00  Methanopyrus kandleri AV19

pLDDT: mean 85.15, std 13.37, range [50.12, 97.81]

Foldseek 3Di:
DDWDDWDWDWDDDDQQIKIKIKTWDDDDNDIFIFIAIGSDNVVRRVRRVVRRVVVVVVVVVVVVVVVVVVVVVVVPPD

Radius of gyration: 18.33 Å; Cα contacts (8 Å, |Δi|>4): 126; chains: 1; bounding box: 39×22×60 Å